Protein AF-A0A445E911-F1 (afdb_monomer_lite)

Structure (mmCIF, N/CA/C/O backbone):
data_AF-A0A445E911-F1
#
_entry.id   AF-A0A445E911-F1
#
loop_
_atom_site.group_PDB
_atom_site.id
_atom_site.type_symbol
_atom_site.label_atom_id
_atom_site.label_alt_id
_atom_site.label_comp_id
_atom_site.label_asym_id
_atom_site.label_entity_id
_atom_site.label_seq_id
_atom_site.pdbx_PDB_ins_code
_atom_site.Cartn_x
_atom_site.Cartn_y
_atom_site.Cartn_z
_atom_site.occupancy
_atom_site.B_iso_or_equiv
_atom_site.auth_seq_id
_atom_site.auth_comp_id
_atom_site.auth_asym_id
_atom_site.auth_atom_id
_atom_site.pdbx_PDB_model_num
ATOM 1 N N . MET A 1 1 ? -21.534 19.976 51.572 1.00 38.97 1 MET A N 1
ATOM 2 C CA . MET A 1 1 ? -20.435 20.209 50.613 1.00 38.97 1 MET A CA 1
ATOM 3 C C . MET A 1 1 ? -20.134 18.864 49.974 1.00 38.97 1 MET A C 1
ATOM 5 O O . MET A 1 1 ? -19.609 18.008 50.668 1.00 38.97 1 MET A O 1
ATOM 9 N N . ALA A 1 2 ? -20.596 18.619 48.747 1.00 44.22 2 ALA A N 1
ATOM 10 C CA . ALA A 1 2 ? -20.492 17.312 48.097 1.00 44.22 2 ALA A CA 1
ATOM 11 C C . ALA A 1 2 ? -19.939 17.459 46.671 1.00 44.22 2 ALA A C 1
ATOM 13 O O . ALA A 1 2 ? -20.362 18.356 45.949 1.00 44.22 2 ALA A O 1
ATOM 14 N N . ASN A 1 3 ? -19.009 16.556 46.340 1.00 45.66 3 ASN A N 1
ATOM 15 C CA . ASN A 1 3 ? -18.455 16.188 45.033 1.00 45.66 3 ASN A CA 1
ATOM 16 C C . ASN A 1 3 ? -17.910 17.296 44.122 1.00 45.66 3 ASN A C 1
ATOM 18 O O . ASN A 1 3 ? -18.566 17.723 43.182 1.00 45.66 3 ASN A O 1
ATOM 22 N N . MET A 1 4 ? -16.638 17.649 44.327 1.00 53.50 4 MET A N 1
ATOM 23 C CA . MET A 1 4 ? -15.805 18.274 43.284 1.00 53.50 4 MET A CA 1
ATOM 24 C C . MET A 1 4 ? -14.592 17.403 42.896 1.00 53.50 4 MET A C 1
ATOM 26 O O . MET A 1 4 ? -13.960 17.647 41.878 1.00 53.50 4 MET A O 1
ATOM 30 N N . THR A 1 5 ? -14.290 16.349 43.665 1.00 51.41 5 THR A N 1
ATOM 31 C CA . THR A 1 5 ? -13.095 15.507 43.474 1.00 51.41 5 THR A CA 1
ATOM 32 C C . THR A 1 5 ? -13.310 14.358 42.481 1.00 51.41 5 THR A C 1
ATOM 34 O O . THR A 1 5 ? -12.377 13.962 41.796 1.00 51.41 5 THR A O 1
ATOM 37 N N . THR A 1 6 ? -14.544 13.867 42.326 1.00 52.25 6 THR A N 1
ATOM 38 C CA . THR A 1 6 ? -14.867 12.739 41.429 1.00 52.25 6 THR A CA 1
ATOM 39 C C . THR A 1 6 ? -14.855 13.104 39.941 1.00 52.25 6 THR A C 1
ATOM 41 O O . THR A 1 6 ? -14.731 12.214 39.112 1.00 52.25 6 THR A O 1
ATOM 44 N N . GLY A 1 7 ? -14.986 14.391 39.591 1.00 46.94 7 GLY A N 1
ATOM 45 C CA . GLY A 1 7 ? -15.007 14.850 38.192 1.00 46.94 7 GLY A CA 1
ATOM 46 C C . GLY A 1 7 ? -13.626 14.884 37.528 1.00 46.94 7 GLY A C 1
ATOM 47 O O . GLY A 1 7 ? -13.507 14.568 36.348 1.00 46.94 7 GLY A O 1
ATOM 48 N N . ILE A 1 8 ? -12.577 15.195 38.300 1.00 55.47 8 ILE A N 1
ATOM 49 C CA . ILE A 1 8 ? -11.197 15.281 37.794 1.00 55.47 8 ILE A CA 1
ATOM 50 C C . ILE A 1 8 ? -10.624 13.876 37.540 1.00 55.47 8 ILE A C 1
ATOM 52 O O . ILE A 1 8 ? -9.959 13.653 36.534 1.00 55.47 8 ILE A O 1
ATOM 56 N N . GLU A 1 9 ? -10.927 12.896 38.398 1.00 53.94 9 GLU A N 1
ATOM 57 C CA . GLU A 1 9 ? -10.484 11.506 38.203 1.00 53.94 9 GLU A CA 1
ATOM 58 C C . GLU A 1 9 ? -11.133 10.863 36.963 1.00 53.94 9 GLU A C 1
ATOM 60 O O . GLU A 1 9 ? -10.436 10.213 36.182 1.00 53.94 9 GLU A O 1
ATOM 65 N N . SER A 1 10 ? -12.427 11.107 36.708 1.00 58.16 10 SER A N 1
ATOM 66 C CA . SER A 1 10 ? -13.111 10.586 35.514 1.00 58.16 10 SER A CA 1
ATOM 67 C C . SER A 1 10 ? -12.603 11.191 34.202 1.00 58.16 10 SER A C 1
ATOM 69 O O . SER A 1 10 ? -12.448 10.459 33.228 1.00 58.16 10 SER A O 1
ATOM 71 N N . GLU A 1 11 ? -12.282 12.492 34.173 1.00 60.88 11 GLU A N 1
ATOM 72 C CA . GLU A 1 11 ? -11.713 13.141 32.976 1.00 60.88 11 GLU A CA 1
ATOM 73 C C . GLU A 1 11 ? -10.335 12.571 32.619 1.00 60.88 11 GLU A C 1
ATOM 75 O O . GLU A 1 11 ? -10.023 12.382 31.443 1.00 60.88 11 GLU A O 1
ATOM 80 N N . THR A 1 12 ? -9.515 12.242 33.623 1.00 76.06 12 THR A N 1
ATOM 81 C CA . THR A 1 12 ? -8.180 11.671 33.380 1.00 76.06 12 THR A CA 1
ATOM 82 C C . THR A 1 12 ? -8.229 10.232 32.868 1.00 76.06 12 THR A C 1
ATOM 84 O O . THR A 1 12 ? -7.414 9.863 32.024 1.00 76.06 12 THR A O 1
ATOM 87 N N . ILE A 1 13 ? -9.193 9.430 33.335 1.00 75.69 13 ILE A N 1
ATOM 88 C CA . ILE A 1 13 ? -9.360 8.032 32.914 1.00 75.69 13 ILE A CA 1
ATOM 89 C C . ILE A 1 13 ? -9.890 7.964 31.480 1.00 75.69 13 ILE A C 1
ATOM 91 O O . ILE A 1 13 ? -9.345 7.210 30.677 1.00 75.69 13 ILE A O 1
ATOM 95 N N . GLU A 1 14 ? -10.889 8.779 31.136 1.00 77.88 14 GLU A N 1
ATOM 96 C CA . GLU A 1 14 ? -11.458 8.828 29.782 1.00 77.88 14 GLU A CA 1
ATOM 97 C C . GLU A 1 14 ? -10.434 9.350 28.761 1.00 77.88 14 GLU A C 1
ATOM 99 O O . GLU A 1 14 ? -10.227 8.757 27.703 1.00 77.88 14 GLU A O 1
ATOM 104 N N . SER A 1 15 ? -9.697 10.409 29.118 1.00 76.88 15 SER A N 1
ATOM 105 C CA . SER A 1 15 ? -8.597 10.934 28.301 1.00 76.88 15 SER A CA 1
ATOM 106 C C . SER A 1 15 ? -7.503 9.884 28.070 1.00 76.88 15 SER A C 1
ATOM 108 O O . SER A 1 15 ? -7.013 9.715 26.950 1.00 76.88 15 SER A O 1
ATOM 110 N N . HIS A 1 16 ? -7.146 9.127 29.113 1.00 79.00 16 HIS A N 1
ATOM 111 C CA . HIS A 1 16 ? -6.175 8.045 28.997 1.00 79.00 16 HIS A CA 1
ATOM 112 C C . HIS A 1 16 ? -6.690 6.898 28.115 1.00 79.00 16 HIS A C 1
ATOM 114 O O . HIS A 1 16 ? -5.948 6.417 27.257 1.00 79.00 16 HIS A O 1
ATOM 120 N N . ALA A 1 17 ? -7.954 6.494 28.275 1.00 79.88 17 ALA A N 1
ATOM 121 C CA . ALA A 1 17 ? -8.582 5.457 27.462 1.00 79.88 17 ALA A CA 1
ATOM 122 C C . ALA A 1 17 ? -8.611 5.842 25.973 1.00 79.88 17 ALA A C 1
ATOM 124 O O . ALA A 1 17 ? -8.173 5.051 25.135 1.00 79.88 17 ALA A O 1
ATOM 125 N N . SER A 1 18 ? -9.008 7.079 25.650 1.00 84.75 18 SER A N 1
ATOM 126 C CA . SER A 1 18 ? -8.969 7.616 24.282 1.00 84.75 18 SER A CA 1
ATOM 127 C C . SER A 1 18 ? -7.547 7.629 23.716 1.00 84.75 18 SER A C 1
ATOM 129 O O . SER A 1 18 ? -7.323 7.221 22.580 1.00 84.75 18 SER A O 1
ATOM 131 N N . SER A 1 19 ? -6.554 8.034 24.513 1.00 87.19 19 SER A N 1
ATOM 132 C CA . SER A 1 19 ? -5.157 8.064 24.064 1.00 87.19 19 SER A CA 1
ATOM 133 C C . SER A 1 19 ? -4.612 6.669 23.736 1.00 87.19 19 SER A C 1
ATOM 135 O O . SER A 1 19 ? -3.939 6.480 22.717 1.00 87.19 19 SER A O 1
ATOM 137 N N . VAL A 1 20 ? -4.910 5.677 24.581 1.00 90.75 20 VAL A N 1
ATOM 138 C CA . VAL A 1 20 ? -4.520 4.277 24.350 1.00 90.75 20 VAL A CA 1
ATOM 139 C C . VAL A 1 20 ? -5.213 3.729 23.103 1.00 90.75 20 VAL A C 1
ATOM 141 O O . VAL A 1 20 ? -4.571 3.061 22.288 1.00 90.75 20 VAL A O 1
ATOM 144 N N . HIS A 1 21 ? -6.495 4.045 22.931 1.00 89.94 21 HIS A N 1
ATOM 145 C CA . HIS A 1 21 ? -7.286 3.658 21.771 1.00 89.94 21 HIS A CA 1
ATOM 146 C C . HIS A 1 21 ? -6.685 4.196 20.461 1.00 89.94 21 HIS A C 1
ATOM 148 O O . HIS A 1 21 ? -6.371 3.416 19.558 1.00 89.94 21 HIS A O 1
ATOM 154 N N . ASP A 1 22 ? -6.401 5.497 20.391 1.00 90.56 22 ASP A N 1
ATOM 155 C CA . ASP A 1 22 ? -5.816 6.134 19.204 1.00 90.56 22 ASP A CA 1
ATOM 156 C C . ASP A 1 22 ? -4.411 5.609 18.896 1.00 90.56 22 ASP A C 1
ATOM 158 O O . ASP A 1 22 ? -4.063 5.349 17.739 1.00 90.56 22 ASP A O 1
ATOM 162 N N . THR A 1 23 ? -3.608 5.382 19.941 1.00 94.00 23 THR A N 1
ATOM 163 C CA . THR A 1 23 ? -2.283 4.764 19.807 1.00 94.00 23 THR A CA 1
ATOM 164 C C . THR A 1 23 ? -2.404 3.388 19.159 1.00 94.00 23 THR A C 1
ATOM 166 O O . THR A 1 23 ? -1.672 3.073 18.218 1.00 94.00 23 THR A O 1
ATOM 169 N N . LYS A 1 24 ? -3.370 2.578 19.602 1.00 95.25 24 LYS A N 1
ATOM 170 C CA . LYS A 1 24 ? -3.581 1.236 19.063 1.00 95.25 24 LYS A CA 1
ATOM 171 C C . LYS A 1 24 ? -4.028 1.258 17.602 1.00 95.25 24 LYS A C 1
ATOM 173 O O . LYS A 1 24 ? -3.516 0.472 16.803 1.00 95.25 24 LYS A O 1
ATOM 178 N N . LEU A 1 25 ? -4.926 2.166 17.227 1.00 95.00 25 LEU A N 1
ATOM 179 C CA . LEU A 1 25 ? -5.346 2.336 15.832 1.00 95.00 25 LEU A CA 1
ATOM 180 C C . LEU A 1 25 ? -4.193 2.793 14.930 1.00 95.00 25 LEU A C 1
ATOM 182 O O . LEU A 1 25 ? -4.063 2.319 13.796 1.00 95.00 25 LEU A O 1
ATOM 186 N N . SER A 1 26 ? -3.321 3.665 15.436 1.00 94.06 26 SER A N 1
ATOM 187 C CA . SER A 1 26 ? -2.113 4.103 14.731 1.00 94.06 26 SER A CA 1
ATOM 188 C C . SER A 1 26 ? -1.129 2.949 14.504 1.00 94.06 26 SER A C 1
ATOM 190 O O . SER A 1 26 ? -0.627 2.761 13.390 1.00 94.06 26 SER A O 1
ATOM 192 N N . GLU A 1 27 ? -0.909 2.101 15.516 1.00 96.88 27 GLU A N 1
ATOM 193 C CA . GLU A 1 27 ? -0.095 0.885 15.385 1.00 96.88 27 GLU A CA 1
ATOM 194 C C . GLU A 1 27 ? -0.657 -0.074 14.328 1.00 96.88 27 GLU A C 1
ATOM 196 O O . GLU A 1 27 ? 0.095 -0.604 13.505 1.00 96.88 27 GLU A O 1
ATOM 201 N N . ILE A 1 28 ? -1.977 -0.290 14.338 1.00 96.81 28 ILE A N 1
ATOM 202 C CA . ILE A 1 28 ? -2.668 -1.142 13.365 1.00 96.81 28 ILE A CA 1
ATOM 203 C C . ILE A 1 28 ? -2.509 -0.570 11.952 1.00 96.81 28 ILE A C 1
ATOM 205 O O . ILE A 1 28 ? -2.131 -1.300 11.036 1.00 96.81 28 ILE A O 1
ATOM 209 N N . THR A 1 29 ? -2.723 0.734 11.772 1.00 95.38 29 THR A N 1
ATOM 210 C CA . THR A 1 29 ? -2.562 1.403 10.470 1.00 95.38 29 THR A CA 1
ATOM 211 C C . THR A 1 29 ? -1.130 1.256 9.957 1.00 95.38 29 THR A C 1
ATOM 213 O O . THR A 1 29 ? -0.908 0.762 8.852 1.00 95.38 29 THR A O 1
ATOM 216 N N . THR A 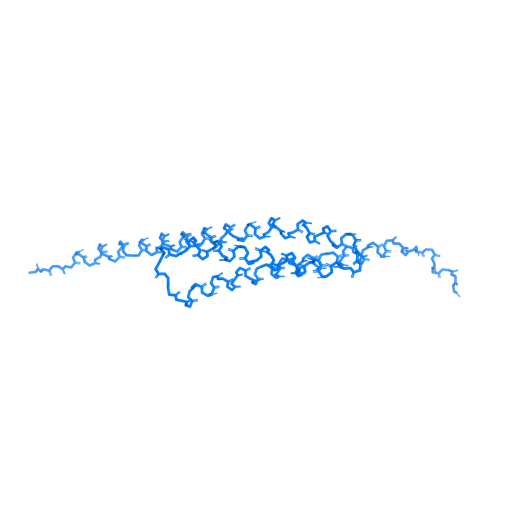1 30 ? -0.145 1.555 10.810 1.00 97.62 30 THR A N 1
ATOM 217 C CA . THR A 1 30 ? 1.287 1.433 10.492 1.00 97.62 30 THR A CA 1
ATOM 218 C C . THR A 1 30 ? 1.671 0.000 10.107 1.00 97.62 30 THR A C 1
ATOM 220 O O . THR A 1 30 ? 2.508 -0.220 9.228 1.00 97.62 30 THR A O 1
ATOM 223 N N . LYS A 1 31 ? 1.084 -1.010 10.763 1.00 98.31 31 LYS A N 1
ATOM 224 C CA . LYS A 1 31 ? 1.306 -2.422 10.421 1.00 98.31 31 LYS A CA 1
ATOM 225 C C . LYS A 1 31 ? 0.886 -2.706 8.976 1.00 98.31 31 LYS A C 1
ATOM 227 O O . LYS A 1 31 ? 1.654 -3.336 8.246 1.00 98.31 31 LYS A O 1
ATOM 232 N N . PHE A 1 32 ? -0.291 -2.244 8.561 1.00 98.50 32 PHE A N 1
ATOM 233 C CA . PHE A 1 32 ? -0.798 -2.494 7.211 1.00 98.50 32 PHE A CA 1
ATOM 234 C C . PHE A 1 32 ? -0.096 -1.651 6.141 1.00 98.50 32 PHE A C 1
ATOM 236 O O . PHE A 1 32 ? 0.154 -2.152 5.047 1.00 98.50 32 PHE A O 1
ATOM 243 N N . GLU A 1 33 ? 0.353 -0.437 6.464 1.00 98.44 33 GLU A N 1
ATOM 244 C CA . GLU A 1 33 ? 1.262 0.320 5.593 1.00 98.44 33 GLU A CA 1
ATOM 245 C C . GLU A 1 33 ? 2.574 -0.443 5.350 1.00 98.44 33 GLU A C 1
ATOM 247 O O . GLU A 1 33 ? 3.005 -0.603 4.209 1.00 98.44 33 GLU A O 1
ATOM 252 N N . LYS A 1 34 ? 3.188 -1.011 6.398 1.00 98.44 34 LYS A N 1
ATOM 253 C CA . LYS A 1 34 ? 4.398 -1.842 6.254 1.00 98.44 34 LYS A CA 1
ATOM 254 C C . LYS A 1 34 ? 4.152 -3.096 5.412 1.00 98.44 34 LYS A C 1
ATOM 256 O O . LYS A 1 34 ? 5.020 -3.481 4.627 1.00 98.44 34 LYS A O 1
ATOM 261 N N . GLN A 1 35 ? 2.988 -3.729 5.556 1.00 98.31 35 GLN A N 1
ATOM 262 C CA . GLN A 1 35 ? 2.583 -4.867 4.725 1.00 98.31 35 GLN A CA 1
ATOM 263 C C . GLN A 1 35 ? 2.472 -4.472 3.250 1.00 98.31 35 GLN A C 1
ATOM 265 O O . GLN A 1 35 ? 3.043 -5.156 2.401 1.00 98.31 35 GLN A O 1
ATOM 270 N N . LEU A 1 36 ? 1.828 -3.341 2.948 1.00 98.69 36 LEU A N 1
ATOM 271 C CA . LEU A 1 36 ? 1.739 -2.805 1.588 1.00 98.69 36 LEU A CA 1
ATOM 272 C C . LEU A 1 36 ? 3.113 -2.457 1.020 1.00 98.69 36 LEU A C 1
ATOM 274 O O . LEU A 1 36 ? 3.418 -2.832 -0.108 1.00 98.69 36 LEU A O 1
ATOM 278 N N . ALA A 1 37 ? 3.967 -1.794 1.800 1.00 98.56 37 ALA A N 1
ATOM 279 C CA . ALA A 1 37 ? 5.329 -1.474 1.388 1.00 98.56 37 ALA A CA 1
ATOM 280 C C . ALA A 1 37 ? 6.103 -2.742 0.995 1.00 98.56 37 ALA A C 1
ATOM 282 O O . ALA A 1 37 ? 6.701 -2.793 -0.080 1.00 98.56 37 ALA A O 1
ATOM 283 N N . LYS A 1 38 ? 6.020 -3.796 1.814 1.00 98.12 38 LYS A N 1
ATOM 284 C CA . LYS A 1 38 ? 6.643 -5.094 1.527 1.00 98.12 38 LYS A CA 1
ATOM 285 C C . LYS A 1 38 ? 6.060 -5.765 0.277 1.00 98.12 38 LYS A C 1
ATOM 287 O O . LYS A 1 38 ? 6.815 -6.319 -0.514 1.00 98.12 38 LYS A O 1
ATOM 292 N N . GLY A 1 39 ? 4.740 -5.733 0.103 1.00 98.38 39 GLY A N 1
ATOM 293 C CA . GLY A 1 39 ? 4.058 -6.375 -1.027 1.00 98.38 39 GLY A CA 1
ATOM 294 C C . GLY A 1 39 ? 4.195 -5.629 -2.357 1.00 98.38 39 GLY A C 1
ATOM 295 O O . GLY A 1 39 ? 4.016 -6.231 -3.415 1.00 98.38 39 GLY A O 1
ATOM 296 N N . LEU A 1 40 ? 4.509 -4.329 -2.325 1.00 98.75 40 LEU A N 1
ATOM 297 C CA . LEU A 1 40 ? 4.495 -3.475 -3.513 1.00 98.75 40 LEU A CA 1
ATOM 298 C C . LEU A 1 40 ? 5.875 -2.993 -3.954 1.00 98.75 40 LEU A C 1
ATOM 300 O O . LEU A 1 40 ? 6.126 -3.006 -5.152 1.00 98.75 40 LEU A O 1
ATOM 304 N N . ILE A 1 41 ? 6.768 -2.568 -3.053 1.00 98.50 41 ILE A N 1
ATOM 305 C CA . ILE A 1 41 ? 7.990 -1.841 -3.450 1.00 98.50 41 ILE A CA 1
ATOM 306 C C . ILE A 1 41 ? 8.878 -2.676 -4.382 1.00 98.50 41 ILE A C 1
ATOM 308 O O . ILE A 1 41 ? 9.092 -2.285 -5.529 1.00 98.50 41 ILE A O 1
ATOM 312 N N . GLU A 1 42 ? 9.367 -3.820 -3.906 1.00 98.00 42 GLU A N 1
ATOM 313 C CA . GLU A 1 42 ? 10.290 -4.674 -4.665 1.00 98.00 42 GLU A CA 1
ATOM 314 C C . GLU A 1 42 ? 9.620 -5.314 -5.898 1.00 98.00 42 GLU A C 1
ATOM 316 O O . GLU A 1 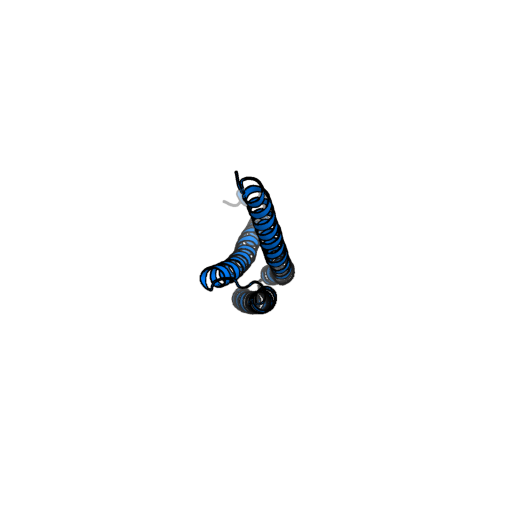42 ? 10.213 -5.282 -6.982 1.00 98.00 42 GLU A O 1
ATOM 321 N N . PRO A 1 43 ? 8.372 -5.823 -5.824 1.00 98.25 43 PRO A N 1
ATOM 322 C CA . PRO A 1 43 ? 7.719 -6.368 -7.011 1.00 98.25 43 PRO A CA 1
ATOM 323 C C . PRO A 1 43 ? 7.420 -5.316 -8.089 1.00 98.25 43 PRO A C 1
ATOM 325 O O . PRO A 1 43 ? 7.536 -5.615 -9.277 1.00 98.25 43 PRO A O 1
ATOM 328 N N . VAL A 1 44 ? 7.050 -4.084 -7.714 1.00 98.38 44 VAL A N 1
ATOM 329 C CA . VAL A 1 44 ? 6.830 -2.994 -8.683 1.00 98.38 44 VAL A CA 1
ATOM 330 C C . VAL A 1 44 ? 8.146 -2.571 -9.331 1.00 98.38 44 VAL A C 1
ATOM 332 O O . VAL A 1 44 ? 8.174 -2.374 -10.544 1.00 98.38 44 VAL A O 1
ATOM 335 N N . GLU A 1 45 ? 9.230 -2.477 -8.559 1.00 96.94 45 GLU A N 1
ATOM 336 C CA . GLU A 1 45 ? 10.577 -2.221 -9.086 1.00 96.94 45 GLU A CA 1
ATOM 337 C C . GLU A 1 45 ? 10.981 -3.289 -10.107 1.00 96.94 45 GLU A C 1
ATOM 339 O O . GLU A 1 45 ? 11.270 -2.961 -11.255 1.00 96.94 45 GLU A O 1
ATOM 344 N N . SER A 1 46 ? 10.844 -4.567 -9.749 1.00 97.12 46 SER A N 1
ATOM 345 C CA . SER A 1 46 ? 11.144 -5.695 -10.642 1.00 97.12 46 SER A CA 1
ATOM 346 C C . SER A 1 46 ? 10.342 -5.646 -11.952 1.00 97.12 46 SER A C 1
ATOM 348 O O . SER A 1 46 ? 10.862 -5.945 -13.028 1.00 97.12 46 SER A O 1
ATOM 350 N N . LEU A 1 47 ? 9.065 -5.246 -11.892 1.00 97.31 47 LEU A N 1
ATOM 351 C CA . LEU A 1 47 ? 8.211 -5.101 -13.077 1.00 97.31 47 LEU A CA 1
ATOM 352 C C . LEU A 1 47 ? 8.651 -3.947 -13.988 1.00 97.31 47 LEU A C 1
ATOM 354 O O . LEU A 1 47 ? 8.502 -4.047 -15.212 1.00 97.31 47 LEU A O 1
ATOM 358 N N . PHE A 1 48 ? 9.171 -2.858 -13.419 1.00 95.31 48 PHE A N 1
ATOM 359 C CA . PHE A 1 48 ? 9.744 -1.761 -14.196 1.00 95.31 48 PHE A CA 1
ATOM 360 C C . PHE A 1 48 ? 11.092 -2.134 -14.809 1.00 95.31 48 PHE A C 1
ATOM 362 O O . PHE A 1 48 ? 11.307 -1.843 -15.984 1.00 95.31 48 PHE A O 1
ATOM 369 N N . GLU A 1 49 ? 11.959 -2.820 -14.064 1.00 92.38 49 GLU A N 1
ATOM 370 C CA . GLU A 1 49 ? 13.254 -3.290 -14.566 1.00 92.38 49 GLU A CA 1
ATOM 371 C C . GLU A 1 49 ? 13.105 -4.284 -15.721 1.00 92.38 49 GLU A C 1
ATOM 373 O O . GLU A 1 49 ? 13.837 -4.199 -16.707 1.00 92.38 49 GLU A O 1
ATOM 378 N N . ALA A 1 50 ? 12.119 -5.184 -15.642 1.00 92.94 50 ALA A N 1
ATOM 379 C CA . ALA A 1 50 ? 11.814 -6.121 -16.720 1.00 92.94 50 ALA A CA 1
ATOM 380 C C . ALA A 1 50 ? 11.326 -5.420 -18.003 1.00 92.94 50 ALA A C 1
ATOM 382 O O . ALA A 1 50 ? 11.53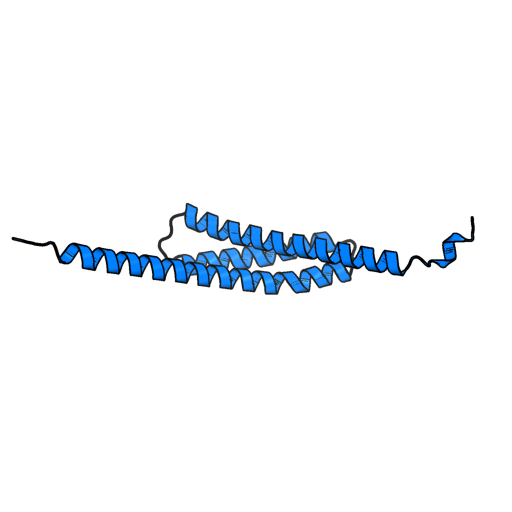0 -5.941 -19.100 1.00 92.94 50 ALA A O 1
ATOM 383 N N . GLY A 1 51 ? 10.671 -4.256 -17.885 1.00 86.88 51 GLY A N 1
ATOM 384 C CA . GLY A 1 51 ? 10.266 -3.424 -19.026 1.00 86.88 51 GLY A CA 1
ATOM 385 C C . GLY A 1 51 ? 9.318 -4.102 -20.027 1.00 86.88 51 GLY A C 1
ATOM 386 O O . GLY A 1 51 ? 9.313 -3.753 -21.210 1.00 86.88 51 GLY A O 1
ATOM 387 N N . GLY A 1 52 ? 8.538 -5.091 -19.583 1.00 93.00 52 GLY A N 1
ATOM 388 C CA . GLY A 1 52 ? 7.610 -5.846 -20.422 1.00 93.00 52 GLY A CA 1
ATOM 389 C C . GLY A 1 52 ? 6.461 -4.996 -20.976 1.00 93.00 52 GLY A C 1
ATOM 390 O O . GLY A 1 52 ? 6.016 -4.017 -20.375 1.00 93.00 52 GLY A O 1
ATOM 391 N N . LYS A 1 53 ? 5.902 -5.402 -22.126 1.00 94.88 53 LYS A N 1
ATOM 392 C CA . LYS A 1 53 ? 4.725 -4.732 -22.727 1.00 94.88 53 LYS A CA 1
ATOM 393 C C . LYS A 1 53 ? 3.505 -4.738 -21.796 1.00 94.88 53 LYS A C 1
ATOM 395 O O . LYS A 1 53 ? 2.624 -3.891 -21.920 1.00 94.88 53 LYS A O 1
ATOM 400 N N . ASP A 1 54 ? 3.448 -5.693 -20.878 1.00 96.06 54 ASP A N 1
ATOM 401 C CA . ASP A 1 54 ? 2.393 -5.894 -19.894 1.00 96.06 54 ASP A CA 1
ATOM 402 C C . ASP A 1 54 ? 2.722 -5.321 -18.503 1.00 96.06 54 ASP A C 1
ATOM 404 O O . ASP A 1 54 ? 1.874 -5.424 -17.615 1.00 96.06 54 ASP A O 1
ATOM 408 N N . THR A 1 55 ? 3.875 -4.658 -18.304 1.00 96.25 55 THR A N 1
ATOM 409 C CA . THR A 1 55 ? 4.321 -4.113 -17.002 1.00 96.25 55 THR A CA 1
ATOM 410 C C . THR A 1 55 ? 3.201 -3.364 -16.278 1.00 96.25 55 THR A C 1
ATOM 412 O O . THR A 1 55 ? 2.873 -3.677 -15.135 1.00 96.25 55 THR A O 1
ATOM 415 N N . TRP A 1 56 ? 2.519 -2.435 -16.954 1.00 97.31 56 TRP A N 1
ATOM 416 C CA . TRP A 1 56 ? 1.429 -1.671 -16.339 1.00 97.31 56 TRP A CA 1
ATOM 417 C C . TRP A 1 56 ? 0.195 -2.508 -15.990 1.00 97.31 56 TRP A C 1
ATOM 419 O O . TRP A 1 56 ? -0.503 -2.207 -15.022 1.00 97.31 56 TRP A O 1
ATOM 429 N N . VAL A 1 57 ? -0.116 -3.544 -16.770 1.00 98.31 57 VAL A N 1
ATOM 430 C CA . VAL A 1 57 ? -1.221 -4.463 -16.455 1.00 98.31 57 VAL A CA 1
ATOM 431 C C . VAL A 1 57 ? -0.878 -5.270 -15.204 1.00 98.31 57 VAL A C 1
ATOM 433 O O . VAL A 1 57 ? -1.712 -5.375 -14.303 1.00 98.31 57 VAL A O 1
ATOM 436 N N . SER A 1 58 ? 0.352 -5.773 -15.120 1.00 98.44 58 SER A N 1
ATOM 437 C CA . SER A 1 58 ? 0.860 -6.529 -13.975 1.00 98.44 58 SER A CA 1
ATOM 438 C C . SER A 1 58 ? 0.911 -5.678 -12.701 1.00 98.44 58 SER A C 1
ATOM 440 O O . SER A 1 58 ? 0.407 -6.117 -11.669 1.00 98.44 58 SER A O 1
ATOM 442 N N . ILE A 1 59 ? 1.372 -4.423 -12.784 1.00 98.56 59 ILE A N 1
ATOM 443 C CA . ILE A 1 59 ? 1.365 -3.475 -11.655 1.00 98.56 59 ILE A CA 1
ATOM 444 C C . ILE A 1 59 ? -0.060 -3.214 -11.152 1.00 98.56 59 ILE A C 1
ATOM 446 O O . ILE A 1 59 ? -0.293 -3.253 -9.949 1.00 98.56 59 ILE A O 1
ATOM 450 N N . ARG A 1 60 ? -1.042 -2.984 -12.037 1.00 98.56 60 ARG A N 1
ATOM 451 C CA . ARG A 1 60 ? -2.435 -2.746 -11.602 1.00 98.56 60 ARG A CA 1
ATOM 452 C C . ARG A 1 60 ? -3.043 -3.963 -10.905 1.00 98.56 60 ARG A C 1
ATOM 454 O O . ARG A 1 60 ? -3.752 -3.798 -9.915 1.00 98.56 60 ARG A O 1
ATOM 461 N N . LYS A 1 61 ? -2.772 -5.173 -11.410 1.00 98.69 61 LYS A N 1
ATOM 462 C CA . LYS A 1 61 ? -3.229 -6.425 -10.783 1.00 98.69 61 LYS A CA 1
ATOM 463 C C . LYS A 1 61 ? -2.605 -6.614 -9.401 1.00 98.69 61 LYS A C 1
ATOM 465 O O . LYS A 1 61 ? -3.326 -6.931 -8.460 1.00 98.69 61 LYS A O 1
ATOM 470 N N . LEU A 1 62 ? -1.297 -6.383 -9.289 1.00 98.69 62 LEU A N 1
ATOM 471 C CA . LEU A 1 62 ? -0.567 -6.439 -8.027 1.00 98.69 62 LEU A CA 1
ATOM 472 C C . LEU A 1 62 ? -1.109 -5.410 -7.027 1.00 98.69 62 LEU A C 1
ATOM 474 O O . LEU A 1 62 ? -1.511 -5.787 -5.932 1.00 98.69 62 LEU A O 1
ATOM 478 N N . LEU A 1 63 ? -1.199 -4.137 -7.430 1.00 98.75 63 LEU A N 1
ATOM 479 C CA . LEU A 1 63 ? -1.725 -3.052 -6.602 1.00 98.75 63 LEU A CA 1
ATOM 480 C C . LEU A 1 63 ? -3.109 -3.398 -6.056 1.00 98.75 63 LEU A C 1
ATOM 482 O O . LEU A 1 63 ? -3.334 -3.279 -4.856 1.00 98.75 63 LEU A O 1
ATOM 486 N N . LYS A 1 64 ? -4.020 -3.860 -6.921 1.00 98.69 64 LYS A N 1
ATOM 487 C CA . LYS A 1 64 ? -5.364 -4.268 -6.507 1.00 98.69 64 LYS A CA 1
ATOM 488 C C . LYS A 1 64 ? -5.305 -5.382 -5.458 1.00 98.69 64 LYS A C 1
ATOM 490 O O . LYS A 1 64 ? -5.888 -5.223 -4.392 1.00 98.69 64 LYS A O 1
ATOM 495 N N . ARG A 1 65 ? -4.574 -6.466 -5.744 1.00 98.62 65 ARG A N 1
ATOM 496 C CA . ARG A 1 65 ? -4.473 -7.642 -4.866 1.00 98.62 65 ARG A CA 1
ATOM 497 C C . ARG A 1 65 ? -3.954 -7.283 -3.475 1.00 98.62 65 ARG A C 1
ATOM 499 O O . ARG A 1 65 ? -4.605 -7.616 -2.492 1.00 98.62 65 ARG A O 1
ATOM 506 N N . GLU A 1 66 ? -2.805 -6.615 -3.399 1.00 98.75 66 GLU A N 1
ATOM 507 C CA . GLU A 1 66 ? -2.175 -6.289 -2.113 1.00 98.75 66 GLU A CA 1
ATOM 508 C C . GLU A 1 66 ? -3.014 -5.282 -1.315 1.00 98.75 66 GLU A C 1
ATOM 510 O O . GLU A 1 66 ? -3.168 -5.420 -0.104 1.00 98.75 66 GLU A O 1
ATOM 515 N N . THR A 1 67 ? -3.611 -4.297 -1.997 1.00 98.75 67 THR A N 1
ATOM 516 C CA . THR A 1 67 ? -4.443 -3.275 -1.344 1.00 98.75 67 THR A CA 1
ATOM 517 C C . THR A 1 67 ? -5.736 -3.863 -0.796 1.00 98.75 67 THR A C 1
ATOM 519 O O . THR A 1 67 ? -6.110 -3.564 0.334 1.00 98.75 67 THR A O 1
ATOM 522 N N . GLU A 1 68 ? -6.436 -4.692 -1.574 1.00 98.62 68 GLU A N 1
ATOM 523 C CA . GLU A 1 68 ? -7.682 -5.323 -1.127 1.00 98.62 68 GLU A CA 1
ATOM 524 C C . GLU A 1 68 ? -7.433 -6.292 0.031 1.00 98.62 68 GLU A C 1
ATOM 526 O O . GLU A 1 68 ? -8.185 -6.258 1.000 1.00 98.62 68 GLU A O 1
ATOM 531 N N . ALA A 1 69 ? -6.344 -7.068 -0.010 1.00 98.56 69 ALA A N 1
ATOM 532 C CA . ALA A 1 69 ? -5.951 -7.930 1.103 1.00 98.56 69 ALA A CA 1
ATOM 533 C C . ALA A 1 69 ? -5.696 -7.123 2.390 1.00 98.56 69 ALA A C 1
ATOM 535 O O . ALA A 1 69 ? -6.294 -7.415 3.425 1.00 98.56 69 ALA A O 1
ATOM 536 N N . ALA A 1 70 ? -4.885 -6.059 2.316 1.00 98.50 70 ALA A N 1
ATOM 537 C CA . ALA A 1 70 ? -4.593 -5.211 3.472 1.00 98.50 70 ALA A CA 1
ATOM 538 C C . ALA A 1 70 ? -5.846 -4.511 4.026 1.00 98.50 70 ALA A C 1
ATOM 540 O O . ALA A 1 70 ? -6.009 -4.419 5.239 1.00 98.50 70 ALA A O 1
ATOM 541 N N . VAL A 1 71 ? -6.756 -4.048 3.160 1.00 98.50 71 VAL A N 1
ATOM 542 C CA . VAL A 1 71 ? -8.020 -3.423 3.585 1.00 98.50 71 VAL A CA 1
ATOM 543 C C . VAL A 1 71 ? -8.940 -4.432 4.275 1.00 98.50 71 VAL A C 1
ATOM 545 O O . VAL A 1 71 ? -9.508 -4.114 5.317 1.00 98.50 71 VAL A O 1
ATOM 548 N N . THR A 1 72 ? -9.083 -5.647 3.740 1.00 98.50 72 THR A N 1
ATOM 549 C CA . THR A 1 72 ? -9.894 -6.695 4.380 1.00 98.50 72 THR A CA 1
ATOM 550 C C . THR A 1 72 ? -9.338 -7.073 5.752 1.00 98.50 72 THR A C 1
ATOM 552 O O . THR A 1 72 ? -10.097 -7.172 6.717 1.00 98.50 72 THR A O 1
ATOM 555 N N . GLU A 1 73 ? -8.021 -7.246 5.863 1.00 98.25 73 GLU A N 1
ATOM 556 C CA . GLU A 1 73 ? -7.368 -7.568 7.133 1.00 98.25 73 GLU A CA 1
ATOM 557 C C . GLU A 1 73 ? -7.435 -6.408 8.139 1.00 98.25 73 GLU A C 1
ATOM 559 O O . GLU A 1 73 ? -7.647 -6.653 9.329 1.00 98.25 73 GLU A O 1
ATOM 564 N N . LEU A 1 74 ? -7.317 -5.154 7.681 1.00 97.75 74 LEU A N 1
ATOM 565 C CA . LEU A 1 74 ? -7.535 -3.967 8.509 1.00 97.75 74 LEU A CA 1
ATOM 566 C C . LEU A 1 74 ? -8.940 -3.984 9.106 1.00 97.75 74 LEU A C 1
ATOM 568 O O . LEU A 1 74 ? -9.071 -3.906 10.325 1.00 97.75 74 LEU A O 1
ATOM 572 N N . SER A 1 75 ? -9.969 -4.124 8.267 1.00 97.38 75 SER A N 1
ATOM 573 C CA . SER A 1 75 ? -11.370 -4.128 8.698 1.00 97.38 75 SER A CA 1
ATOM 574 C C . SER A 1 75 ? -11.657 -5.224 9.722 1.00 97.38 75 SER A C 1
ATOM 576 O O . SER A 1 75 ? -12.343 -4.979 10.710 1.00 97.38 75 SER A O 1
ATOM 578 N N . ALA A 1 76 ? -11.083 -6.415 9.532 1.00 97.44 76 ALA A N 1
ATOM 579 C CA . ALA A 1 76 ? -11.186 -7.498 10.506 1.00 97.44 76 ALA A CA 1
ATOM 580 C C . ALA A 1 76 ? -10.466 -7.173 11.829 1.00 97.44 76 ALA A C 1
ATOM 582 O O . ALA A 1 76 ? -10.919 -7.576 12.894 1.00 97.44 76 ALA A O 1
ATOM 583 N N . CYS A 1 77 ? -9.349 -6.444 11.779 1.00 96.94 77 CYS A N 1
ATOM 584 C CA . CYS A 1 77 ? -8.585 -6.068 12.967 1.00 96.94 77 CYS A CA 1
ATOM 585 C C . CYS A 1 77 ? -9.268 -4.963 13.787 1.00 96.94 77 CYS A C 1
ATOM 587 O O . CYS A 1 77 ? -9.133 -4.951 15.009 1.00 96.94 77 CYS A O 1
ATOM 589 N N . ILE A 1 78 ? -9.971 -4.037 13.128 1.00 96.31 78 ILE A N 1
ATOM 590 C CA . ILE A 1 78 ? -10.605 -2.881 13.780 1.00 96.31 78 ILE A CA 1
ATOM 591 C C . ILE A 1 78 ? -12.082 -3.109 14.131 1.00 96.31 78 ILE A C 1
ATOM 593 O O . ILE A 1 78 ? -12.683 -2.263 14.781 1.00 96.31 78 ILE A O 1
ATOM 597 N N . SER A 1 79 ? -12.680 -4.250 13.768 1.00 94.69 79 SER A N 1
ATOM 598 C CA . SER A 1 79 ? -14.111 -4.505 14.004 1.00 94.69 79 SER A CA 1
ATOM 599 C C . SER A 1 79 ? -14.515 -4.506 15.485 1.00 94.69 79 SER A C 1
ATOM 601 O O . SER A 1 79 ? -15.684 -4.318 15.797 1.00 94.69 79 SER A O 1
ATOM 603 N N . GLY A 1 80 ? -13.568 -4.744 16.399 1.00 91.56 80 GLY A N 1
ATOM 604 C CA . GLY A 1 80 ? -13.794 -4.716 17.849 1.00 91.56 80 GLY A CA 1
ATOM 605 C C . GLY A 1 80 ? -13.588 -3.349 18.510 1.00 91.56 80 GLY A C 1
ATOM 606 O O . GLY A 1 80 ? -13.668 -3.271 19.728 1.00 91.56 80 GLY A O 1
ATOM 607 N N . PHE A 1 81 ? -13.279 -2.305 17.736 1.00 92.06 81 PHE A N 1
ATOM 608 C CA . PHE A 1 81 ? -12.981 -0.959 18.246 1.00 92.06 81 PHE A CA 1
ATOM 609 C C . PHE A 1 81 ? -14.207 -0.031 18.263 1.00 92.06 81 PHE A C 1
ATOM 611 O O . PHE A 1 81 ? -14.066 1.135 18.601 1.00 92.06 81 PHE A O 1
ATOM 618 N N . GLU A 1 82 ? -15.393 -0.525 17.883 1.00 91.44 82 GLU A N 1
ATOM 619 C CA . GLU A 1 82 ? -16.654 0.245 17.901 1.00 91.44 82 GLU A CA 1
ATOM 620 C C . GLU A 1 82 ? -16.571 1.594 17.153 1.00 91.44 82 GLU A C 1
ATOM 622 O O . GLU A 1 82 ? -17.208 2.577 17.520 1.00 91.44 82 GLU A O 1
ATOM 627 N N . LEU A 1 83 ? -15.774 1.632 16.081 1.00 94.75 83 LEU A N 1
ATOM 628 C CA . LEU A 1 83 ? -15.583 2.820 15.251 1.00 94.75 83 LEU A CA 1
ATOM 629 C C . LEU A 1 83 ? -16.837 3.119 14.428 1.00 94.75 83 LEU A C 1
ATOM 631 O O . LEU A 1 83 ? -17.497 2.206 13.925 1.00 94.75 83 LEU A O 1
ATOM 635 N N . ASP A 1 84 ? -17.116 4.404 14.232 1.00 95.50 84 ASP A N 1
ATOM 636 C CA . ASP A 1 84 ? -18.132 4.848 13.289 1.00 95.50 84 ASP A CA 1
ATOM 637 C C . ASP A 1 84 ? -17.728 4.523 11.835 1.00 95.50 84 ASP A C 1
ATOM 639 O O . ASP A 1 84 ? -16.549 4.350 11.503 1.00 95.50 84 ASP A O 1
ATOM 643 N N . GLU A 1 85 ? -18.729 4.425 10.959 1.00 95.94 85 GLU A N 1
ATOM 644 C CA . GLU A 1 85 ? -18.539 4.048 9.555 1.00 95.94 85 GLU A CA 1
ATOM 645 C C . GLU A 1 85 ? -17.603 5.017 8.816 1.00 95.94 85 GLU A C 1
ATOM 647 O O . GLU A 1 85 ? -16.728 4.569 8.076 1.00 95.94 85 GLU A O 1
ATOM 652 N N . GLU A 1 86 ? -17.700 6.323 9.086 1.00 97.50 86 GLU A N 1
ATOM 653 C CA . GLU A 1 86 ? -16.854 7.348 8.462 1.00 97.50 86 GLU A CA 1
ATOM 654 C C . GLU A 1 86 ? -15.377 7.156 8.843 1.00 97.50 86 GLU A C 1
ATOM 656 O O . GLU A 1 86 ? -14.483 7.212 7.990 1.00 97.50 86 GLU A O 1
ATOM 661 N N . THR A 1 87 ? -15.095 6.858 10.113 1.00 95.50 87 THR A N 1
ATOM 662 C CA . THR A 1 87 ? -13.744 6.540 10.584 1.00 95.50 87 THR A CA 1
ATOM 663 C C . THR A 1 87 ? -13.196 5.285 9.909 1.00 95.50 87 THR A C 1
ATOM 665 O O . THR A 1 87 ? -12.046 5.292 9.452 1.00 95.50 87 THR A O 1
ATOM 668 N N . VAL A 1 88 ? -14.001 4.225 9.800 1.00 97.38 88 VAL A N 1
ATOM 669 C CA . VAL A 1 88 ? -13.599 2.985 9.120 1.00 97.38 88 VAL A CA 1
ATOM 670 C C . VAL A 1 88 ? -13.288 3.253 7.647 1.00 97.38 88 VAL A C 1
ATOM 672 O O . VAL A 1 88 ? -12.210 2.885 7.171 1.00 97.38 88 VAL A O 1
ATOM 675 N N . GLU A 1 89 ? -14.180 3.932 6.927 1.00 98.00 89 GLU A N 1
ATOM 676 C CA . GLU A 1 89 ? -13.994 4.274 5.514 1.00 98.00 89 GLU A CA 1
ATOM 677 C C . GLU A 1 89 ? -12.735 5.116 5.294 1.00 98.00 89 GLU A C 1
ATOM 679 O O . GLU A 1 89 ? -11.935 4.822 4.400 1.00 98.00 89 GLU A O 1
ATOM 684 N N . ARG A 1 90 ? -12.495 6.112 6.153 1.00 97.81 90 ARG A N 1
ATOM 685 C CA . ARG A 1 90 ? -11.295 6.954 6.102 1.00 97.81 90 ARG A CA 1
ATOM 686 C C . ARG A 1 90 ? -10.010 6.141 6.265 1.00 97.81 90 ARG A C 1
ATOM 688 O O . ARG A 1 90 ? -9.048 6.387 5.537 1.00 97.81 90 ARG A O 1
ATOM 695 N N . MET A 1 91 ? -9.975 5.176 7.186 1.00 97.62 91 MET A N 1
ATOM 696 C CA . MET A 1 91 ? -8.806 4.306 7.383 1.00 97.62 91 MET A CA 1
ATOM 697 C C . MET A 1 91 ? -8.585 3.350 6.203 1.00 97.62 91 MET A C 1
ATOM 699 O O . MET A 1 91 ? -7.452 3.106 5.790 1.00 97.62 91 MET A O 1
ATOM 703 N N . GLN A 1 92 ? -9.656 2.815 5.614 1.00 98.44 92 GLN A N 1
ATOM 704 C CA . GLN A 1 92 ? -9.533 1.993 4.409 1.00 98.44 92 GLN A CA 1
ATOM 705 C C . GLN A 1 92 ? -9.031 2.824 3.223 1.00 98.44 92 GLN A C 1
ATOM 707 O O . GLN A 1 92 ? -8.183 2.371 2.449 1.00 98.44 92 GLN A O 1
ATOM 712 N N . GLN A 1 93 ? -9.546 4.044 3.074 1.00 98.50 93 GLN A N 1
ATOM 713 C CA . GLN A 1 93 ? -9.170 4.949 1.998 1.00 98.50 93 GLN A CA 1
ATOM 714 C C . GLN A 1 93 ? -7.714 5.412 2.129 1.00 98.50 93 GLN A C 1
ATOM 716 O O . GLN A 1 93 ? -6.998 5.418 1.126 1.00 98.50 93 GLN A O 1
ATOM 721 N N . SER A 1 94 ? -7.233 5.696 3.345 1.00 98.00 94 SER A N 1
ATOM 722 C CA . SER A 1 94 ? -5.828 6.062 3.563 1.00 98.00 94 SER A CA 1
ATOM 723 C C . SER A 1 94 ? -4.867 4.948 3.137 1.00 98.00 94 SER A C 1
ATOM 725 O O . SER A 1 94 ? -3.886 5.231 2.449 1.00 98.00 94 SER A O 1
ATOM 727 N N . LEU A 1 95 ? -5.178 3.675 3.422 1.00 98.00 95 LEU A N 1
ATOM 728 C CA . LEU A 1 95 ? -4.385 2.541 2.926 1.00 98.00 95 LEU A CA 1
ATOM 729 C C . LEU A 1 95 ? -4.395 2.446 1.395 1.00 98.00 95 LEU A C 1
ATOM 731 O O . LEU A 1 95 ? -3.357 2.184 0.781 1.00 98.00 95 LEU A O 1
ATOM 735 N N . ARG A 1 96 ? -5.549 2.679 0.755 1.00 98.69 96 ARG A N 1
ATOM 736 C CA . ARG A 1 96 ? -5.655 2.679 -0.716 1.00 98.69 96 ARG A CA 1
ATOM 737 C C . ARG A 1 96 ? -4.802 3.774 -1.340 1.00 98.69 96 ARG A C 1
ATOM 739 O O . ARG A 1 96 ? -4.163 3.538 -2.366 1.00 98.69 96 ARG A O 1
ATOM 746 N N . ASP A 1 97 ? -4.790 4.957 -0.744 1.00 98.75 97 ASP A N 1
ATOM 747 C CA . ASP A 1 97 ? -4.010 6.082 -1.251 1.00 98.75 97 ASP A CA 1
ATOM 748 C C . ASP A 1 97 ? -2.516 5.908 -0.977 1.00 98.75 97 ASP A C 1
ATOM 750 O O . ASP A 1 97 ? -1.706 6.153 -1.874 1.00 98.75 97 ASP A O 1
ATOM 754 N N . TYR A 1 98 ? -2.145 5.352 0.178 1.00 98.62 98 TYR A N 1
ATOM 755 C CA . TYR A 1 98 ? -0.769 4.956 0.471 1.00 98.62 98 TYR A CA 1
ATOM 756 C C . TYR A 1 98 ? -0.231 3.941 -0.553 1.00 98.62 98 TYR A C 1
ATOM 758 O O . TYR A 1 98 ? 0.855 4.123 -1.111 1.00 98.62 98 TYR A O 1
ATOM 766 N N . ALA A 1 99 ? -1.015 2.912 -0.891 1.00 98.75 99 ALA A N 1
ATOM 767 C CA . ALA A 1 99 ? -0.640 1.923 -1.902 1.00 98.75 99 ALA A CA 1
ATOM 768 C C . ALA A 1 99 ? -0.422 2.551 -3.293 1.00 98.75 99 ALA A C 1
ATOM 770 O O . ALA A 1 99 ? 0.568 2.256 -3.972 1.00 98.75 99 ALA A O 1
ATOM 771 N N . LYS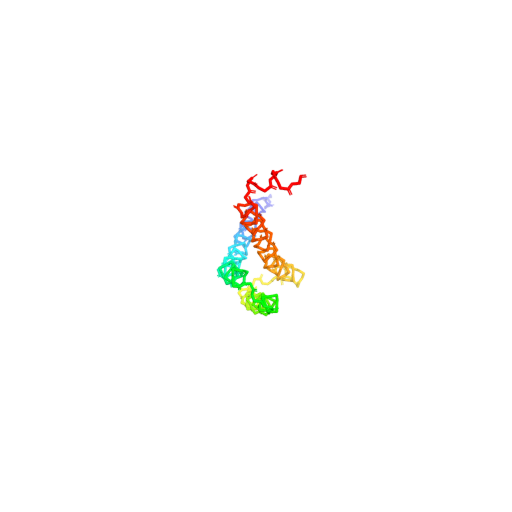 A 1 100 ? -1.311 3.464 -3.718 1.00 98.75 100 LYS A N 1
ATOM 772 C CA . LYS A 1 100 ? -1.138 4.227 -4.969 1.00 98.75 100 LYS A CA 1
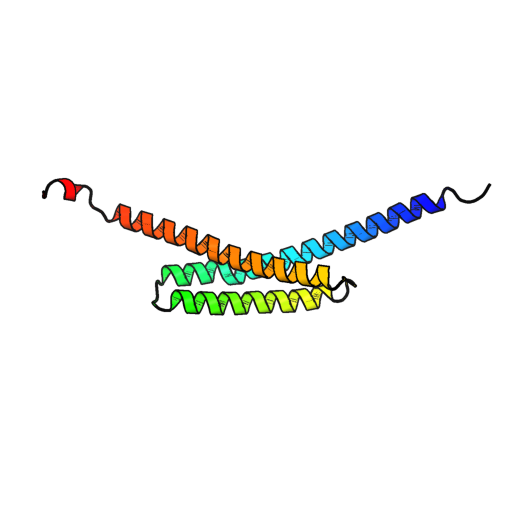ATOM 773 C C . LYS A 1 100 ? 0.126 5.086 -4.927 1.00 98.75 100 LYS A C 1
ATOM 775 O O . LYS A 1 100 ? 0.842 5.151 -5.927 1.00 98.75 100 LYS A O 1
ATOM 780 N N . GLN A 1 101 ? 0.413 5.714 -3.786 1.00 98.75 101 GLN A N 1
ATOM 781 C CA . GLN A 1 101 ? 1.592 6.555 -3.607 1.00 98.75 101 GLN A CA 1
ATOM 782 C C . GLN A 1 101 ? 2.890 5.754 -3.746 1.00 98.75 101 GLN A C 1
ATOM 784 O O . GLN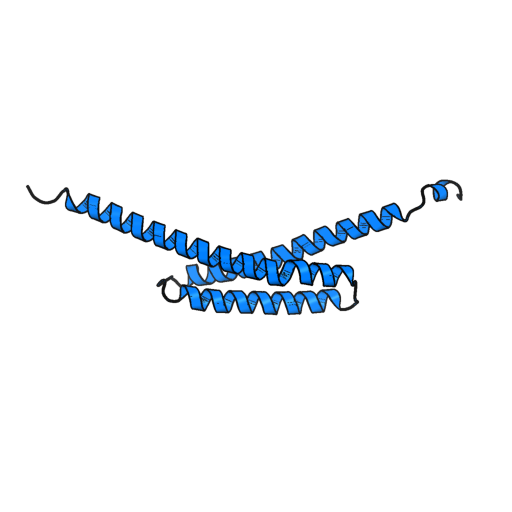 A 1 101 ? 3.822 6.238 -4.387 1.00 98.75 101 GLN A O 1
ATOM 789 N N . ILE A 1 102 ? 2.951 4.524 -3.219 1.00 98.62 102 ILE A N 1
ATOM 790 C CA . ILE A 1 102 ? 4.103 3.627 -3.414 1.00 98.62 102 ILE A CA 1
ATOM 791 C C . ILE A 1 102 ? 4.370 3.414 -4.907 1.00 98.62 102 ILE A C 1
ATOM 793 O O . ILE A 1 102 ? 5.489 3.635 -5.376 1.00 98.62 102 ILE A O 1
ATOM 797 N N . VAL A 1 103 ? 3.340 3.031 -5.668 1.00 98.44 103 VAL A N 1
ATOM 798 C CA . VAL A 1 103 ? 3.468 2.774 -7.111 1.00 98.44 103 VAL A CA 1
ATOM 799 C C . VAL A 1 103 ? 3.878 4.040 -7.864 1.00 98.44 103 VAL A C 1
ATOM 801 O O . VAL A 1 103 ? 4.769 3.985 -8.709 1.00 98.44 103 VAL A O 1
ATOM 804 N N . ALA A 1 104 ? 3.265 5.184 -7.549 1.00 98.38 104 ALA A N 1
ATOM 805 C CA . ALA A 1 104 ? 3.586 6.464 -8.178 1.00 98.38 104 ALA A CA 1
ATOM 806 C C . ALA A 1 104 ? 5.035 6.900 -7.901 1.00 98.38 104 ALA A C 1
ATOM 808 O O . ALA A 1 104 ? 5.748 7.309 -8.819 1.00 98.38 104 ALA A O 1
ATOM 809 N N . ASN A 1 105 ? 5.492 6.765 -6.653 1.00 98.12 105 ASN A N 1
ATOM 810 C CA . ASN A 1 105 ? 6.868 7.069 -6.264 1.00 98.12 105 ASN A CA 1
ATOM 811 C C . ASN A 1 105 ? 7.864 6.169 -6.990 1.00 98.12 105 ASN A C 1
ATOM 813 O O . ASN A 1 105 ? 8.846 6.672 -7.535 1.00 98.12 105 ASN A O 1
ATOM 817 N N . LYS A 1 106 ? 7.590 4.862 -7.054 1.00 96.88 106 LYS A N 1
ATOM 818 C CA . LYS A 1 106 ? 8.473 3.921 -7.743 1.00 96.88 106 LYS A CA 1
ATOM 819 C C . LYS A 1 106 ? 8.512 4.187 -9.248 1.00 96.88 106 LYS A C 1
ATOM 821 O O . LYS A 1 106 ? 9.589 4.238 -9.823 1.00 96.88 106 LYS A O 1
ATOM 826 N N . ALA A 1 107 ? 7.373 4.478 -9.876 1.00 96.31 107 ALA A N 1
ATOM 827 C CA . ALA A 1 107 ? 7.334 4.873 -11.285 1.00 96.31 107 ALA A CA 1
ATOM 828 C C . ALA A 1 107 ? 8.207 6.109 -11.568 1.00 96.31 107 ALA A C 1
ATOM 830 O O . ALA A 1 107 ? 8.948 6.145 -12.553 1.00 96.31 107 ALA A O 1
ATOM 831 N N . LYS A 1 108 ? 8.151 7.116 -10.686 1.00 96.69 108 LYS A N 1
ATOM 832 C CA . LYS A 1 108 ? 8.987 8.318 -10.785 1.00 96.69 108 LYS A CA 1
ATOM 833 C C . LYS A 1 108 ? 10.473 7.983 -10.634 1.00 96.69 108 LYS A C 1
ATOM 835 O O . LYS A 1 108 ? 11.272 8.437 -11.451 1.00 96.69 108 LYS A O 1
ATOM 840 N N . GLU A 1 109 ? 10.834 7.183 -9.635 1.00 95.38 109 GLU A N 1
ATOM 841 C CA . GLU A 1 109 ? 12.210 6.728 -9.399 1.00 95.38 109 GLU A CA 1
ATOM 842 C C . GLU A 1 109 ? 12.785 5.998 -10.625 1.00 95.38 109 GLU A C 1
ATOM 844 O O . GLU A 1 109 ? 13.839 6.379 -11.138 1.00 95.38 109 GLU A O 1
ATOM 849 N N . GLU A 1 110 ? 12.053 5.016 -11.157 1.00 93.38 110 GLU A N 1
ATOM 850 C CA . GLU A 1 110 ? 12.499 4.205 -12.295 1.00 93.38 110 GLU A CA 1
ATOM 851 C C . GLU A 1 110 ? 12.607 5.011 -13.590 1.00 93.38 110 GLU A C 1
ATOM 853 O O . GLU A 1 110 ? 13.557 4.844 -14.359 1.00 93.38 110 GLU A O 1
ATOM 858 N N . SER A 1 111 ? 11.696 5.963 -13.813 1.00 89.31 111 SER A N 1
ATOM 859 C CA . SER A 1 111 ? 11.811 6.887 -14.947 1.00 89.31 111 SER A CA 1
ATOM 860 C C . SER A 1 111 ? 13.094 7.731 -14.881 1.00 89.31 111 SER A C 1
ATOM 862 O O . SER A 1 111 ? 13.750 7.944 -15.904 1.00 89.31 111 SER A O 1
ATOM 864 N N . GLY A 1 112 ? 13.505 8.145 -13.675 1.00 90.44 112 GLY A N 1
ATOM 865 C CA . GLY A 1 112 ? 14.759 8.862 -13.448 1.00 90.44 112 GLY A CA 1
ATOM 866 C C . GLY A 1 112 ? 15.984 7.989 -13.724 1.00 90.44 112 GLY A C 1
ATOM 867 O O . GLY A 1 112 ? 16.908 8.429 -14.411 1.00 90.44 112 GLY A O 1
ATOM 868 N N . LYS A 1 113 ? 15.967 6.727 -13.269 1.00 89.31 113 LYS A N 1
ATOM 869 C CA . LYS A 1 113 ? 17.029 5.745 -13.555 1.00 89.31 113 LYS A CA 1
ATOM 870 C C . LYS A 1 113 ? 17.196 5.522 -15.063 1.00 89.31 113 LYS A C 1
ATOM 872 O O . LYS A 1 113 ? 18.322 5.478 -15.558 1.00 89.31 113 LYS A O 1
ATOM 877 N N . ILE A 1 114 ? 16.097 5.418 -15.814 1.00 84.81 114 ILE A N 1
ATOM 878 C CA . ILE A 1 114 ? 16.140 5.269 -17.278 1.00 84.81 114 ILE A CA 1
ATOM 879 C C . ILE A 1 114 ? 16.760 6.502 -17.942 1.00 84.81 114 ILE A C 1
ATOM 881 O O . ILE A 1 114 ? 17.645 6.341 -18.780 1.00 84.81 114 ILE A O 1
ATOM 885 N N . LEU A 1 115 ? 16.351 7.713 -17.554 1.00 81.44 115 LEU A N 1
ATOM 886 C CA . LEU A 1 115 ? 16.888 8.952 -18.122 1.00 81.44 115 LEU A CA 1
ATOM 887 C C . LEU A 1 115 ? 18.411 9.061 -17.941 1.00 81.44 115 LEU A C 1
ATOM 889 O O . LEU A 1 115 ? 19.116 9.406 -18.889 1.00 81.44 115 LEU A O 1
ATOM 893 N N . ILE A 1 116 ? 18.923 8.711 -16.757 1.00 82.44 116 ILE A N 1
ATOM 894 C CA . ILE A 1 116 ? 20.369 8.671 -16.481 1.00 82.44 116 ILE A CA 1
ATOM 895 C C . ILE A 1 116 ? 21.055 7.661 -17.408 1.00 82.44 116 ILE A C 1
ATOM 897 O O . ILE A 1 116 ? 21.963 8.026 -18.148 1.00 82.44 116 ILE A O 1
ATOM 901 N N . ARG A 1 117 ? 20.542 6.424 -17.480 1.00 77.75 117 ARG A N 1
ATOM 902 C CA . ARG A 1 117 ? 21.083 5.379 -18.370 1.00 77.75 117 ARG A CA 1
ATOM 903 C C . ARG A 1 117 ? 21.024 5.757 -19.856 1.00 77.75 117 ARG A C 1
ATOM 905 O O . ARG A 1 117 ? 21.767 5.182 -20.649 1.00 77.75 117 ARG A O 1
ATOM 912 N N . MET A 1 118 ? 20.091 6.615 -20.274 1.00 80.88 118 MET A N 1
ATOM 913 C CA . MET A 1 118 ? 20.030 7.135 -21.646 1.00 80.88 118 MET A CA 1
ATOM 914 C C . MET A 1 118 ? 21.108 8.190 -21.875 1.00 80.88 118 MET A C 1
ATOM 916 O O . MET A 1 118 ? 21.778 8.144 -22.903 1.00 80.88 118 MET A O 1
ATOM 920 N N . LYS A 1 119 ? 21.305 9.093 -20.909 1.00 80.69 119 LYS A N 1
ATOM 921 C CA . LYS A 1 119 ? 22.346 10.121 -20.962 1.00 80.69 119 LYS A CA 1
ATOM 922 C C . LYS A 1 119 ? 23.747 9.505 -21.002 1.00 80.69 119 LYS A C 1
ATOM 924 O O . LYS A 1 119 ? 24.531 9.887 -21.858 1.00 80.69 119 LYS A O 1
ATOM 929 N N . ASP A 1 120 ? 24.020 8.503 -20.168 1.00 79.38 120 ASP A N 1
ATOM 930 C CA . ASP A 1 120 ? 25.321 7.812 -20.125 1.00 79.38 120 ASP A CA 1
ATOM 931 C C . ASP A 1 120 ? 25.659 7.079 -21.436 1.00 79.38 120 ASP A C 1
ATOM 933 O O . ASP A 1 120 ? 26.819 6.802 -21.726 1.00 79.38 120 ASP A O 1
ATOM 937 N N . ARG A 1 121 ? 24.639 6.739 -22.236 1.00 74.06 121 ARG A N 1
ATOM 938 C CA . ARG A 1 121 ? 24.787 6.051 -23.526 1.00 74.06 121 ARG A CA 1
ATOM 939 C C . ARG A 1 121 ? 24.886 6.995 -24.720 1.00 74.06 121 ARG A C 1
ATOM 941 O O . ARG A 1 121 ? 25.082 6.508 -25.831 1.00 74.06 121 ARG A O 1
ATOM 948 N N . MET A 1 122 ? 24.742 8.306 -24.524 1.00 67.00 122 MET A N 1
ATOM 949 C CA . MET A 1 122 ? 25.058 9.288 -25.558 1.00 67.00 122 MET A CA 1
ATOM 950 C C . MET A 1 122 ? 26.569 9.562 -25.511 1.00 67.00 122 MET A C 1
ATOM 952 O O . MET A 1 122 ? 27.022 10.198 -24.563 1.00 67.00 122 MET A O 1
ATOM 956 N N . PRO A 1 123 ? 27.370 9.082 -26.479 1.00 61.78 123 PRO A N 1
ATOM 957 C CA . PRO A 1 123 ? 28.791 9.407 -26.517 1.00 61.78 123 PRO A CA 1
ATOM 958 C C . PRO A 1 123 ? 28.980 10.913 -26.766 1.00 61.78 123 PRO A C 1
ATOM 960 O O . PRO A 1 123 ? 28.383 11.463 -27.695 1.00 61.78 123 PRO A O 1
ATOM 963 N N . GLU A 1 124 ? 29.831 11.572 -25.970 1.00 58.06 124 GLU A N 1
ATOM 964 C CA . GLU A 1 124 ? 30.245 12.974 -26.190 1.00 58.06 124 GLU A CA 1
ATOM 965 C C . GLU A 1 124 ? 30.939 13.167 -27.558 1.00 58.06 124 GLU A C 1
ATOM 967 O O . GLU A 1 124 ? 30.906 14.258 -28.126 1.00 58.06 124 GLU A O 1
ATOM 972 N N . ASP A 1 125 ? 31.466 12.092 -28.153 1.00 55.31 125 ASP A N 1
ATOM 973 C CA . ASP A 1 125 ? 32.193 12.105 -29.431 1.00 55.31 125 ASP A CA 1
ATOM 974 C C . ASP A 1 125 ? 31.310 12.312 -30.683 1.00 55.31 125 ASP A C 1
ATOM 976 O O . ASP A 1 125 ? 31.830 12.525 -31.778 1.00 55.31 125 ASP A O 1
ATOM 980 N N . ASN A 1 126 ? 29.977 12.313 -30.557 1.00 51.69 126 ASN A N 1
ATOM 981 C CA . ASN A 1 126 ? 29.067 12.547 -31.691 1.00 51.69 126 ASN A CA 1
ATOM 982 C C . ASN A 1 126 ? 28.859 14.036 -32.046 1.00 51.69 126 ASN A C 1
ATOM 984 O O . ASN A 1 126 ? 28.095 14.336 -32.964 1.00 51.69 126 ASN A O 1
ATOM 988 N N . ILE A 1 127 ? 29.527 14.976 -31.365 1.00 54.44 127 ILE A N 1
ATOM 989 C CA . ILE A 1 127 ? 29.423 16.420 -31.663 1.00 54.44 127 ILE A CA 1
ATOM 990 C C . ILE A 1 127 ? 30.250 16.832 -32.903 1.00 54.44 127 ILE A C 1
ATOM 992 O O . ILE A 1 127 ? 29.986 17.882 -33.477 1.00 54.44 127 ILE A O 1
ATOM 996 N N . ASN A 1 128 ? 31.173 15.994 -33.394 1.00 48.44 128 ASN A N 1
ATOM 997 C CA . ASN A 1 128 ? 32.031 16.307 -34.553 1.00 48.44 128 ASN A CA 1
ATOM 998 C C . ASN A 1 128 ? 31.644 15.585 -35.866 1.00 48.44 128 ASN A C 1
ATOM 1000 O O . ASN A 1 128 ? 32.502 15.388 -36.727 1.00 48.44 128 ASN A O 1
ATOM 1004 N N . ILE A 1 129 ? 30.383 15.166 -36.042 1.00 54.59 129 ILE A N 1
ATOM 1005 C CA . ILE A 1 129 ? 29.904 14.530 -37.297 1.00 54.59 129 ILE A CA 1
ATOM 1006 C C . ILE A 1 129 ? 28.763 15.326 -37.976 1.00 54.59 129 ILE A C 1
ATOM 1008 O O . ILE A 1 129 ? 28.026 14.791 -38.803 1.00 54.59 129 ILE A O 1
ATOM 1012 N N . LEU A 1 130 ? 28.627 16.617 -37.661 1.00 48.00 130 LEU A N 1
ATOM 1013 C CA . LEU A 1 130 ? 27.886 17.611 -38.453 1.00 48.00 130 LEU A CA 1
ATOM 1014 C C . LEU A 1 130 ? 28.817 18.779 -38.786 1.00 48.00 130 LEU A C 1
ATOM 1016 O O . LEU A 1 130 ? 28.605 19.389 -39.856 1.00 48.00 130 LEU A O 1
#

Secondary structure (DSSP, 8-state):
---SSHHHHHHHHHHHHHHHHHHHHHHHHHHHHHHHHHHHHHHHHHHHHHT-TTHHHHHHHHHHHHHHHHHHHHHHHHTTS---HHHHHHHHHHHHHHHHHHHHHHHHHHHHHHHHHHHTTS-GGGGG--

Foldseek 3Di:
DDDPPVVVVVVVVVVVVVVVLVVVLVVLLVVLLVQLCVQQQVVLLVLLVVVDPCSVVVNVVSLVVSLVVSLVVSCVVCVVVPDDPVVNVVSSVVSSVSSVVSNVVSVVVSVVVVVVVVVVPPDPVVPPPD

InterPro domains:
  IPR008803 RHD3/Sey1 [PTHR45923] (11-121)
  IPR046758 Sey1/RHD3-like, three-helix bundle domain [PF20428] (10-122)

Sequence (130 aa):
MANMTTGIESETIESHASSVHDTKLSEITTKFEKQLAKGLIEPVESLFEAGGKDTWVSIRKLLKRETEAAVTELSACISGFELDEETVERMQQSLRDYAKQIVANKAKEESGKILIRMKDRMPEDNINIL

pLDDT: mean 87.83, std 16.2, range [38.97, 98.75]

Radius of gyration: 24.37 Å; chains: 1; bounding box: 53×28×89 Å

Organism: Arachis hypogaea (NCBI:txid3818)